Protein AF-A0A212JII1-F1 (afdb_monomer)

Secondary structure (DSSP, 8-state):
------------------------SSS-EEEEEEEE-HHHHHHHHHHSS---SSS--EEEES-HHHHHHHHHH-TT--EEEEEEEEHHHHHHHEE-----TTT-TT-EEEE-GGGHHHHHHH--EEEE--

Organism: NCBI:txid172733

Nearest PDB structures (foldseek):
  7zhl-assembly1_A  TM=6.223E-01  e=4.150E-03  Salmonella enterica subsp. enterica serovar Typhimurium
  7zhm-assembly1_A  TM=6.215E-01  e=4.710E-03  Salmonella enterica subsp. enterica serovar Typhimurium
  7zhl-assembly2_B  TM=6.203E-01  e=5.018E-03  Salmonella enterica subsp. enterica serovar Typhimurium
  5lyh-assembly2_B  TM=6.413E-01  e=3.859E+00  Homo sapiens

Structure (mmCIF, N/CA/C/O backbone):
data_AF-A0A212JII1-F1
#
_entry.id   AF-A0A212JII1-F1
#
loop_
_atom_site.group_PDB
_atom_site.id
_atom_site.type_symbol
_atom_site.label_atom_id
_atom_site.label_alt_id
_atom_site.label_comp_id
_atom_site.label_asym_id
_atom_site.label_entity_id
_atom_site.label_seq_id
_atom_site.pdbx_PDB_ins_code
_atom_site.Cartn_x
_atom_site.Cartn_y
_atom_site.Cartn_z
_atom_site.occupancy
_atom_site.B_iso_or_equiv
_atom_site.auth_seq_id
_atom_site.auth_comp_id
_atom_site.auth_asym_id
_atom_site.auth_atom_id
_atom_site.pdbx_PDB_model_num
ATOM 1 N N . MET A 1 1 ? -49.905 -38.778 9.717 1.00 36.62 1 MET A N 1
ATOM 2 C CA . MET A 1 1 ? -48.923 -39.872 9.550 1.00 36.62 1 MET A CA 1
ATOM 3 C C . MET A 1 1 ? -47.893 -39.424 8.517 1.00 36.62 1 MET A C 1
ATOM 5 O O . MET A 1 1 ? -48.331 -39.148 7.413 1.00 36.62 1 MET A O 1
ATOM 9 N N . LYS A 1 2 ? -46.602 -39.396 8.914 1.00 39.72 2 LYS A N 1
ATOM 10 C CA . LYS A 1 2 ? -45.345 -39.364 8.108 1.00 39.72 2 LYS A CA 1
ATOM 11 C C . LYS A 1 2 ? -45.053 -38.055 7.325 1.00 39.72 2 LYS A C 1
ATOM 13 O O . LYS A 1 2 ? -45.920 -37.615 6.587 1.00 39.72 2 LYS A O 1
ATOM 18 N N . SER A 1 3 ? -44.020 -37.251 7.656 1.00 39.56 3 SER A N 1
ATOM 19 C CA . SER A 1 3 ? -42.541 -37.413 7.452 1.00 39.56 3 SER A CA 1
ATOM 20 C C . SER A 1 3 ? -42.184 -37.409 5.944 1.00 39.56 3 SER A C 1
ATOM 22 O O . SER A 1 3 ? -42.947 -37.997 5.191 1.00 39.56 3 SER A O 1
ATOM 24 N N . GLU A 1 4 ? -41.175 -36.746 5.351 1.00 40.06 4 GLU A N 1
ATOM 25 C CA . GLU A 1 4 ? -39.871 -36.118 5.686 1.00 40.06 4 GLU A CA 1
ATOM 26 C C . GLU A 1 4 ? -39.542 -35.036 4.602 1.00 40.06 4 GLU A C 1
ATOM 28 O O . GLU A 1 4 ? -40.028 -35.142 3.481 1.00 40.06 4 GLU A O 1
ATOM 33 N N . ALA A 1 5 ? -38.956 -33.867 4.920 1.00 40.75 5 ALA A N 1
ATOM 34 C CA . ALA A 1 5 ? -37.550 -33.431 4.703 1.00 40.75 5 ALA A CA 1
ATOM 35 C C . ALA A 1 5 ? -36.857 -33.813 3.360 1.00 40.75 5 ALA A C 1
ATOM 37 O O . ALA A 1 5 ? -36.688 -34.999 3.101 1.00 40.75 5 ALA A O 1
ATOM 38 N N . ASN A 1 6 ? -36.357 -32.836 2.564 1.00 41.84 6 ASN A N 1
ATOM 39 C CA . ASN A 1 6 ? -34.944 -32.353 2.510 1.00 41.84 6 ASN A CA 1
ATOM 40 C C . ASN A 1 6 ? -34.511 -31.709 1.140 1.00 41.84 6 ASN A C 1
ATOM 42 O O . ASN A 1 6 ? -34.683 -32.362 0.119 1.00 41.84 6 ASN A O 1
ATOM 46 N N . ILE A 1 7 ? -33.922 -30.480 1.197 1.00 48.88 7 ILE A N 1
ATOM 47 C CA . ILE A 1 7 ? -32.783 -29.815 0.445 1.00 48.88 7 ILE A CA 1
ATOM 48 C C . ILE A 1 7 ? -32.554 -30.054 -1.064 1.00 48.88 7 ILE A C 1
ATOM 50 O O . ILE A 1 7 ? -32.797 -31.136 -1.565 1.00 48.88 7 ILE A O 1
ATOM 54 N N . ASP A 1 8 ? -31.922 -29.193 -1.873 1.00 47.34 8 ASP A N 1
ATOM 55 C CA . ASP A 1 8 ? -31.364 -27.816 -1.918 1.00 47.34 8 ASP A CA 1
ATOM 56 C C . ASP A 1 8 ? -30.827 -27.708 -3.365 1.00 47.34 8 ASP A C 1
ATOM 58 O O . ASP A 1 8 ? -30.298 -28.703 -3.864 1.00 47.34 8 ASP A O 1
ATOM 62 N N . SER A 1 9 ? -30.910 -26.553 -4.030 1.00 34.56 9 SER A N 1
ATOM 63 C CA . SER A 1 9 ? -29.892 -26.202 -5.029 1.00 34.56 9 SER A CA 1
ATOM 64 C C . SER A 1 9 ? -29.938 -24.721 -5.415 1.00 34.56 9 SER A C 1
ATOM 66 O O . SER A 1 9 ? -30.825 -24.280 -6.149 1.00 34.56 9 SER A O 1
ATOM 68 N N . SER A 1 10 ? -28.868 -24.036 -5.014 1.00 35.81 10 SER A N 1
ATOM 69 C CA . SER A 1 10 ? -28.085 -23.125 -5.861 1.00 35.81 10 SER A CA 1
ATOM 70 C C . SER A 1 10 ? -28.396 -21.629 -5.805 1.00 35.81 10 SER A C 1
ATOM 72 O O . SER A 1 10 ? -29.073 -21.040 -6.642 1.00 35.81 10 SER A O 1
ATOM 74 N N . TRP A 1 11 ? -27.740 -21.013 -4.825 1.00 39.16 11 TRP A N 1
ATOM 75 C CA . TRP A 1 11 ? -26.958 -19.784 -4.938 1.00 39.16 11 TRP A CA 1
ATOM 76 C C . TRP A 1 11 ? -26.297 -19.595 -6.314 1.00 39.16 11 TRP A C 1
ATOM 78 O O . TRP A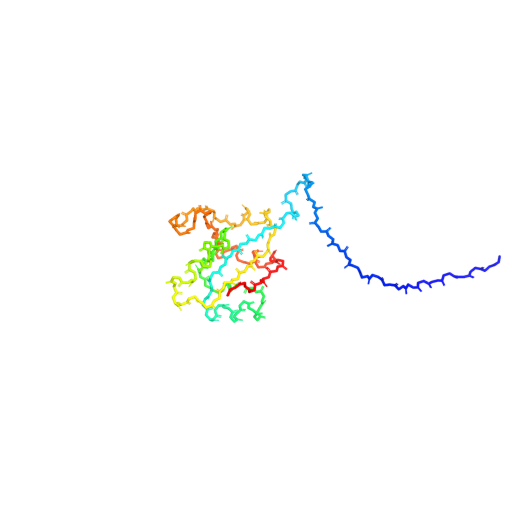 1 11 ? -25.459 -20.412 -6.664 1.00 39.16 11 TRP A O 1
ATOM 88 N N . GLU A 1 12 ? -26.588 -18.492 -7.011 1.00 44.41 12 GLU A N 1
ATOM 89 C CA . GLU A 1 12 ? -25.614 -17.705 -7.801 1.00 44.41 12 GLU A CA 1
ATOM 90 C C . GLU A 1 12 ? -26.062 -16.228 -7.855 1.00 44.41 12 GLU A C 1
ATOM 92 O O . GLU A 1 12 ? -26.633 -15.718 -8.812 1.00 44.41 12 GLU A O 1
ATOM 97 N N . SER A 1 13 ? -25.872 -15.561 -6.717 1.00 37.75 13 SER A N 1
ATOM 98 C CA . SER A 1 13 ? -25.057 -1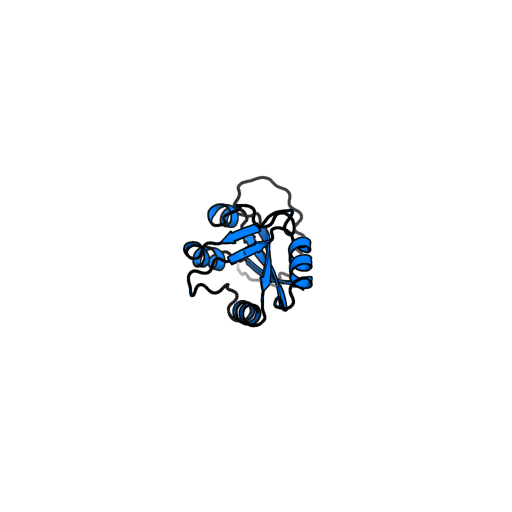4.348 -6.564 1.00 37.75 13 SER A CA 1
ATOM 99 C C . SER A 1 13 ? -24.999 -13.328 -7.716 1.00 37.75 13 SER A C 1
ATOM 101 O O . SER A 1 13 ? -23.974 -13.182 -8.376 1.00 37.75 13 SER A O 1
ATOM 103 N N . GLY A 1 14 ? -26.032 -12.497 -7.845 1.00 32.09 14 GLY A N 1
ATOM 104 C CA . GLY A 1 14 ? -25.905 -11.143 -8.393 1.00 32.09 14 GLY A CA 1
ATOM 105 C C . GLY A 1 14 ? -26.057 -10.121 -7.269 1.00 32.09 14 GLY A C 1
ATOM 106 O O . GLY A 1 14 ? -27.172 -9.682 -7.004 1.00 32.09 14 GLY A O 1
ATOM 107 N N . ILE A 1 15 ? -24.973 -9.764 -6.569 1.00 39.72 15 ILE A N 1
ATOM 108 C CA . ILE A 1 15 ? -25.021 -8.684 -5.572 1.00 39.72 15 ILE A CA 1
ATOM 109 C C . ILE A 1 15 ? -24.461 -7.406 -6.193 1.00 39.72 15 ILE A C 1
ATOM 111 O O . ILE A 1 15 ? -23.253 -7.250 -6.357 1.00 39.72 15 ILE A O 1
ATOM 115 N N . ILE A 1 16 ? -25.372 -6.489 -6.516 1.00 38.88 16 ILE A N 1
ATOM 116 C CA . ILE A 1 16 ? -25.084 -5.069 -6.705 1.00 38.88 16 ILE A CA 1
ATOM 117 C C . ILE A 1 16 ? -24.896 -4.469 -5.307 1.00 38.88 16 ILE A C 1
ATOM 119 O O . ILE A 1 16 ? -25.818 -4.512 -4.492 1.00 38.88 16 ILE A O 1
ATOM 123 N N . PHE A 1 17 ? -23.714 -3.927 -5.012 1.00 38.75 17 PHE A N 1
ATOM 124 C CA . PHE A 1 17 ? -23.475 -3.154 -3.793 1.00 38.75 17 PHE A CA 1
ATOM 125 C C . PHE A 1 17 ? -23.509 -1.657 -4.112 1.00 38.75 17 PHE A C 1
ATOM 127 O O . PHE A 1 17 ? -22.464 -1.039 -4.277 1.00 38.75 17 PHE A O 1
ATOM 134 N N . ASP A 1 18 ? -24.711 -1.084 -4.150 1.00 43.66 18 ASP A N 1
ATOM 135 C CA . ASP A 1 18 ? -24.912 0.324 -3.797 1.00 43.66 18 ASP A CA 1
ATOM 136 C C . ASP A 1 18 ? -25.423 0.353 -2.358 1.00 43.66 18 ASP A C 1
ATOM 138 O O . ASP A 1 18 ? -26.521 -0.133 -2.067 1.00 43.66 18 ASP A O 1
ATOM 142 N N . ARG A 1 19 ? -24.619 0.873 -1.424 1.00 43.59 19 ARG A N 1
ATOM 143 C CA . ARG A 1 19 ? -25.105 1.135 -0.067 1.00 43.59 19 ARG A CA 1
ATOM 144 C C . ARG A 1 19 ? -24.350 2.272 0.613 1.00 43.59 19 ARG A C 1
ATOM 146 O O . ARG A 1 19 ? -23.448 2.055 1.417 1.00 43.59 19 ARG A O 1
ATOM 153 N N . ASP A 1 20 ? -24.813 3.485 0.341 1.00 48.12 20 ASP A N 1
ATOM 154 C CA . ASP A 1 20 ? -24.769 4.571 1.314 1.00 48.12 20 ASP A CA 1
ATOM 155 C C . ASP A 1 20 ? -25.720 4.223 2.471 1.00 48.12 20 ASP A C 1
ATOM 157 O O . ASP A 1 20 ? -26.935 4.362 2.353 1.00 48.12 20 ASP A O 1
ATOM 161 N N . THR A 1 21 ? -25.185 3.750 3.599 1.00 42.56 21 THR A N 1
ATOM 162 C CA . THR A 1 21 ? -25.880 3.817 4.896 1.00 42.56 21 THR A CA 1
ATOM 163 C C . THR A 1 21 ? -24.867 3.993 6.022 1.00 42.56 21 THR A C 1
ATOM 165 O O . THR A 1 21 ? -24.033 3.123 6.269 1.00 42.56 21 THR A O 1
ATOM 168 N N . GLU A 1 22 ? -24.962 5.137 6.695 1.00 48.41 22 GLU A N 1
ATOM 169 C CA . GLU A 1 22 ? -24.211 5.517 7.887 1.00 48.41 22 GLU A CA 1
ATOM 170 C C . GLU A 1 22 ? -24.478 4.559 9.059 1.00 48.41 22 GLU A C 1
ATOM 172 O O . GLU A 1 22 ? -25.623 4.292 9.422 1.00 48.41 22 GLU A O 1
ATOM 177 N N . GLY A 1 23 ? -23.396 4.063 9.669 1.00 34.03 23 GLY A N 1
ATOM 178 C CA . GLY A 1 23 ? -23.434 3.215 10.860 1.00 34.03 23 GLY A CA 1
ATOM 179 C C . GLY A 1 23 ? -22.115 2.480 11.118 1.00 34.03 23 GLY A C 1
ATOM 180 O O . GLY A 1 23 ? -21.984 1.316 10.777 1.00 34.03 23 GLY A O 1
ATOM 181 N N . ALA A 1 24 ? -21.163 3.169 11.759 1.00 38.75 24 ALA A N 1
ATOM 182 C CA . ALA A 1 24 ? -20.020 2.609 12.498 1.00 38.75 24 ALA A CA 1
ATOM 183 C C . ALA A 1 24 ? -18.888 1.888 11.720 1.00 38.75 24 ALA A C 1
ATOM 185 O O . ALA A 1 24 ? -18.659 0.708 11.907 1.00 38.75 24 ALA A O 1
ATOM 186 N N . GLY A 1 25 ? -18.080 2.638 10.958 1.00 43.00 25 GLY A N 1
ATOM 187 C CA . GLY A 1 25 ? -16.598 2.574 10.942 1.00 43.00 25 GLY A CA 1
ATOM 188 C C . GLY A 1 25 ? -15.804 1.277 10.653 1.00 43.00 25 GLY A C 1
ATOM 189 O O . GLY A 1 25 ? -14.594 1.393 10.459 1.00 43.00 25 GLY A O 1
ATOM 190 N N . ASP A 1 26 ? -16.397 0.083 10.605 1.00 51.41 26 ASP A N 1
ATOM 191 C CA . ASP A 1 26 ? -15.686 -1.204 10.492 1.00 5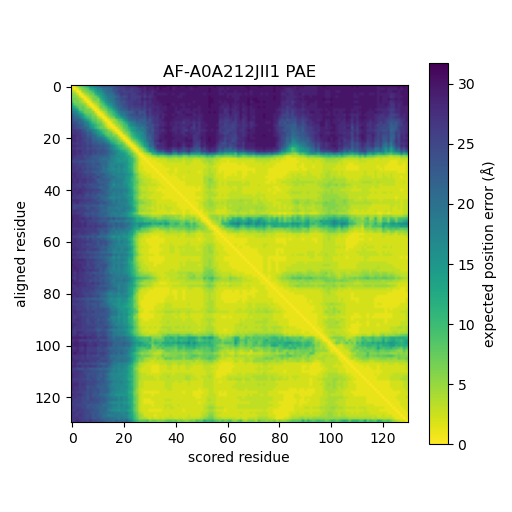1.41 26 ASP A CA 1
ATOM 192 C C . ASP A 1 26 ? -15.894 -1.933 9.150 1.00 51.41 26 ASP A C 1
ATOM 194 O O . ASP A 1 26 ? -15.044 -2.735 8.758 1.00 51.41 26 ASP A O 1
ATOM 198 N N . GLY A 1 27 ? -16.955 -1.595 8.409 1.00 66.31 27 GLY A N 1
ATOM 199 C CA . GLY A 1 27 ? -17.310 -2.223 7.131 1.00 66.31 27 GLY A CA 1
ATOM 200 C C . GLY A 1 27 ? -16.934 -1.434 5.872 1.00 66.31 27 GLY A C 1
ATOM 201 O O . GLY A 1 27 ? -16.976 -1.986 4.775 1.00 66.31 27 GLY A O 1
ATOM 202 N N . LEU A 1 28 ? -16.550 -0.158 5.996 1.00 89.62 28 LEU A N 1
ATOM 203 C CA . LEU A 1 28 ? -16.150 0.652 4.840 1.00 89.62 28 LEU A CA 1
ATOM 204 C C . LEU A 1 28 ? -14.779 0.200 4.337 1.00 89.62 28 LEU A C 1
ATOM 206 O O . LEU A 1 28 ? -13.767 0.405 5.011 1.00 89.62 28 LEU A O 1
ATOM 210 N N . ILE A 1 29 ? -14.744 -0.395 3.149 1.00 94.56 29 ILE A N 1
ATOM 211 C CA . ILE A 1 29 ? -13.504 -0.727 2.449 1.00 94.56 29 ILE A CA 1
ATOM 212 C C . ILE A 1 29 ? -12.997 0.515 1.720 1.00 94.56 29 ILE A C 1
ATOM 214 O O . ILE A 1 29 ? -13.767 1.250 1.110 1.00 94.56 29 ILE A O 1
ATOM 218 N N . THR A 1 30 ? -11.692 0.750 1.798 1.00 96.19 30 THR A N 1
ATOM 219 C CA . THR A 1 30 ? -11.001 1.780 1.026 1.00 96.19 30 THR A CA 1
ATOM 220 C C . THR A 1 30 ? -9.885 1.144 0.212 1.00 96.19 30 THR A C 1
ATOM 222 O O . THR A 1 30 ? -9.325 0.121 0.616 1.00 96.19 30 THR A O 1
ATOM 225 N N . SER A 1 31 ? -9.555 1.775 -0.911 1.00 97.56 31 SER A N 1
ATOM 226 C CA . SER A 1 31 ? -8.429 1.397 -1.760 1.00 97.56 31 SER A CA 1
ATOM 227 C C . SER A 1 31 ? -7.242 2.322 -1.508 1.00 97.56 31 SER A C 1
ATOM 229 O O . SER A 1 31 ? -7.414 3.534 -1.372 1.00 97.56 31 SER A O 1
ATOM 231 N N . ILE A 1 32 ? -6.047 1.743 -1.448 1.00 97.31 32 ILE A N 1
ATOM 232 C CA . ILE A 1 32 ? -4.763 2.452 -1.452 1.00 97.31 32 ILE A CA 1
ATOM 233 C C . ILE A 1 32 ? -3.855 1.825 -2.505 1.00 97.31 32 ILE A C 1
ATOM 235 O O . ILE A 1 32 ? -4.044 0.668 -2.878 1.00 97.31 32 ILE A O 1
ATOM 239 N N . TYR A 1 33 ? -2.876 2.575 -2.996 1.00 97.38 33 TYR A N 1
ATOM 240 C CA . TYR A 1 33 ? -2.152 2.211 -4.212 1.00 97.38 33 TYR A CA 1
ATOM 241 C C . TYR A 1 33 ? -0.648 2.222 -3.985 1.00 97.38 33 TYR A C 1
ATOM 243 O O . TYR A 1 33 ? -0.128 3.093 -3.296 1.00 97.38 33 TYR A O 1
ATOM 251 N N . ARG A 1 34 ? 0.088 1.280 -4.571 1.00 95.88 34 ARG A N 1
ATOM 252 C CA . ARG A 1 34 ? 1.552 1.253 -4.463 1.00 95.88 34 ARG A CA 1
ATOM 253 C C . ARG A 1 34 ? 2.192 0.867 -5.782 1.00 95.88 34 ARG A C 1
ATOM 255 O O . ARG A 1 34 ? 1.898 -0.195 -6.322 1.00 95.88 34 ARG A O 1
ATOM 262 N N . GLY A 1 35 ? 3.101 1.714 -6.258 1.00 94.88 35 GLY A N 1
ATOM 263 C CA . GLY A 1 35 ? 4.055 1.339 -7.294 1.00 94.88 35 GLY A CA 1
ATOM 264 C C . GLY A 1 35 ? 5.116 0.413 -6.704 1.00 94.88 35 GLY A C 1
ATOM 265 O O . GLY A 1 35 ? 5.735 0.752 -5.696 1.00 94.88 35 GLY A O 1
ATOM 266 N N . VAL A 1 36 ? 5.311 -0.752 -7.314 1.00 94.69 36 VAL A N 1
ATOM 267 C CA . VAL A 1 36 ? 6.261 -1.776 -6.867 1.00 94.69 36 VAL A CA 1
ATOM 268 C C . VAL A 1 36 ? 7.256 -2.112 -7.974 1.00 94.69 36 VAL A C 1
ATOM 270 O O . VAL A 1 36 ? 6.928 -2.109 -9.162 1.00 94.69 36 VAL A O 1
ATOM 273 N N . GLY A 1 37 ? 8.497 -2.409 -7.585 1.00 94.38 37 GLY A N 1
ATOM 274 C CA . GLY A 1 37 ? 9.487 -2.982 -8.498 1.00 94.38 37 GLY A CA 1
ATOM 275 C C . GLY A 1 37 ? 9.226 -4.475 -8.756 1.00 94.38 37 GLY A C 1
ATOM 276 O O . GLY A 1 37 ? 8.421 -5.084 -8.046 1.00 94.38 37 GLY A O 1
ATOM 277 N N . PRO A 1 38 ? 9.940 -5.105 -9.710 1.00 92.88 38 PRO A N 1
ATOM 278 C CA . PRO A 1 38 ? 9.707 -6.502 -10.085 1.00 92.88 38 PRO A CA 1
ATOM 279 C C . PRO A 1 38 ? 9.766 -7.474 -8.898 1.00 92.88 38 PRO A C 1
ATOM 281 O O . PRO A 1 38 ? 8.877 -8.301 -8.729 1.00 92.88 38 PRO A O 1
ATOM 284 N N . ASN A 1 39 ? 10.778 -7.346 -8.033 1.00 92.12 39 ASN A N 1
ATOM 285 C CA . ASN A 1 39 ? 10.970 -8.259 -6.901 1.00 92.12 39 ASN A CA 1
ATOM 286 C C . ASN A 1 39 ? 9.834 -8.163 -5.871 1.00 92.12 39 ASN A C 1
ATOM 288 O O . ASN A 1 39 ? 9.338 -9.188 -5.405 1.00 92.12 39 ASN A O 1
ATOM 292 N N . GLU A 1 40 ? 9.406 -6.942 -5.531 1.00 92.12 40 GLU A N 1
ATOM 293 C CA . GLU A 1 40 ? 8.299 -6.735 -4.590 1.00 92.12 40 GLU A CA 1
ATOM 294 C C . GLU A 1 40 ? 6.976 -7.202 -5.205 1.00 92.12 40 GLU A C 1
ATOM 296 O O . GLU A 1 40 ? 6.204 -7.870 -4.524 1.00 92.12 40 GLU A O 1
ATOM 301 N N . PHE A 1 41 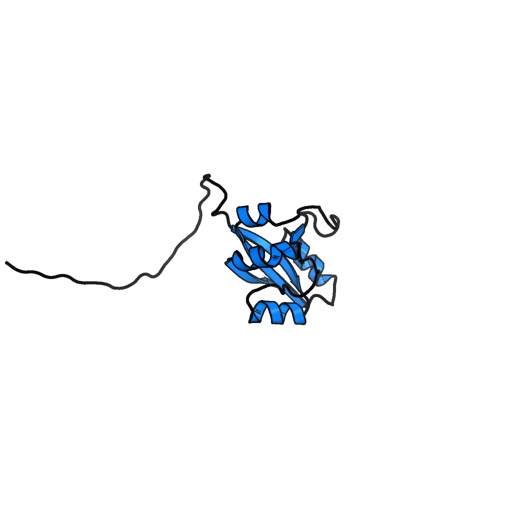? 6.751 -6.956 -6.501 1.00 93.75 41 PHE A N 1
ATOM 302 C CA . PHE A 1 41 ? 5.587 -7.478 -7.216 1.00 93.75 41 PHE A CA 1
ATOM 303 C C . PHE A 1 41 ? 5.486 -9.004 -7.105 1.00 93.75 41 PHE A C 1
ATOM 305 O O . PHE A 1 41 ? 4.468 -9.515 -6.643 1.00 93.75 41 PHE A O 1
ATOM 312 N N . TYR A 1 42 ? 6.550 -9.734 -7.460 1.00 92.56 42 TYR A N 1
ATOM 313 C CA . TYR A 1 42 ? 6.552 -11.196 -7.362 1.00 92.56 42 TYR A CA 1
ATOM 314 C C . TYR A 1 42 ? 6.328 -11.677 -5.925 1.00 92.56 42 TYR A C 1
ATOM 316 O O . TYR A 1 42 ? 5.541 -12.597 -5.709 1.00 92.56 42 TYR A O 1
ATOM 324 N N . SER A 1 43 ? 6.969 -11.039 -4.942 1.00 92.62 43 SER A N 1
ATOM 325 C CA . SER A 1 43 ? 6.788 -11.382 -3.528 1.00 92.62 43 SER A CA 1
ATOM 326 C C . SER A 1 43 ? 5.331 -11.218 -3.081 1.00 92.62 43 SER A C 1
ATOM 328 O O . SER A 1 43 ? 4.753 -12.132 -2.487 1.00 92.62 43 SER A O 1
ATOM 330 N N . VAL A 1 44 ? 4.701 -10.091 -3.427 1.00 93.12 44 VAL A N 1
ATOM 331 C CA . VAL A 1 44 ? 3.315 -9.791 -3.044 1.00 93.12 44 VAL A CA 1
ATOM 332 C C . VAL A 1 44 ? 2.325 -10.702 -3.762 1.00 93.12 44 VAL A C 1
ATOM 334 O O . VAL A 1 44 ? 1.408 -11.211 -3.127 1.00 93.12 44 VAL A O 1
ATOM 337 N N . VAL A 1 45 ? 2.514 -10.963 -5.056 1.00 88.62 45 VAL A N 1
ATOM 338 C CA . VAL A 1 45 ? 1.620 -11.842 -5.828 1.00 88.62 45 VAL A CA 1
ATOM 339 C C . VAL A 1 45 ? 1.677 -13.284 -5.320 1.00 88.62 45 VAL A C 1
ATOM 341 O O . VAL A 1 45 ? 0.643 -13.941 -5.232 1.00 88.62 45 VAL A O 1
ATOM 344 N N . VAL A 1 46 ? 2.862 -13.780 -4.951 1.00 90.56 46 VAL A N 1
ATOM 345 C CA . VAL A 1 46 ? 3.025 -15.154 -4.446 1.00 90.56 46 VAL A CA 1
ATOM 346 C C . VAL A 1 46 ? 2.513 -15.297 -3.012 1.00 90.56 46 VAL A C 1
ATOM 348 O O . VAL A 1 46 ? 1.895 -16.306 -2.678 1.00 90.56 46 VAL A O 1
ATOM 351 N N . SER A 1 47 ? 2.778 -14.315 -2.148 1.00 91.62 47 SER A N 1
ATOM 352 C CA . SER A 1 47 ? 2.461 -14.413 -0.716 1.00 91.62 47 SER A CA 1
ATOM 353 C C . SER A 1 47 ? 1.100 -13.827 -0.327 1.00 91.62 47 SER A C 1
ATOM 355 O O . SER A 1 47 ? 0.596 -14.122 0.760 1.00 91.62 47 SER A O 1
ATOM 357 N N . GLY A 1 48 ? 0.521 -12.974 -1.176 1.00 90.81 48 GLY A N 1
ATOM 358 C CA . GLY A 1 48 ? -0.652 -12.154 -0.866 1.00 90.81 48 GLY A CA 1
ATOM 359 C C . GLY A 1 48 ? -0.394 -11.089 0.205 1.00 90.81 48 GLY A C 1
ATOM 360 O O . GLY A 1 48 ? -1.345 -10.597 0.812 1.00 90.81 48 GLY A O 1
ATOM 361 N N . LYS A 1 49 ? 0.873 -10.783 0.508 1.00 93.25 49 LYS A N 1
ATOM 362 C CA . LYS A 1 49 ? 1.285 -9.935 1.633 1.00 93.25 49 LYS A CA 1
ATOM 363 C C . LYS A 1 49 ? 2.465 -9.053 1.249 1.00 93.25 49 LYS A C 1
ATOM 365 O O . LYS A 1 49 ? 3.274 -9.410 0.399 1.00 93.25 49 LYS A O 1
ATOM 370 N N . PHE A 1 50 ? 2.589 -7.916 1.918 1.00 92.88 50 PHE A N 1
ATOM 371 C CA . PHE A 1 50 ? 3.794 -7.099 1.849 1.00 92.88 50 PHE A CA 1
ATOM 372 C C . PHE A 1 50 ? 4.835 -7.647 2.815 1.00 92.88 50 PHE A C 1
ATOM 374 O O . PHE A 1 50 ? 4.506 -7.999 3.948 1.00 92.88 50 PHE A O 1
ATOM 381 N N . ASP A 1 51 ? 6.079 -7.723 2.353 1.00 87.06 51 ASP A N 1
ATOM 382 C CA . ASP A 1 51 ? 7.183 -8.249 3.146 1.00 87.06 51 ASP A CA 1
ATOM 383 C C . ASP A 1 51 ? 7.342 -7.471 4.461 1.00 87.06 51 ASP A C 1
ATOM 385 O O . ASP A 1 51 ? 7.290 -6.238 4.475 1.00 87.06 51 ASP A O 1
ATOM 389 N N . THR A 1 52 ? 7.511 -8.220 5.548 1.00 78.75 52 THR A N 1
ATOM 390 C CA . THR A 1 52 ? 7.714 -7.719 6.910 1.00 78.75 52 THR A CA 1
ATOM 391 C C . THR A 1 52 ? 9.167 -7.849 7.362 1.00 78.75 52 THR A C 1
ATOM 393 O O . THR A 1 52 ? 9.505 -7.470 8.482 1.00 78.75 52 THR A O 1
ATOM 396 N N . THR A 1 53 ? 10.049 -8.380 6.509 1.00 74.00 53 THR A N 1
ATOM 397 C CA . THR A 1 53 ? 11.474 -8.474 6.804 1.00 74.00 53 THR A CA 1
ATOM 398 C C . THR A 1 53 ? 12.147 -7.109 6.628 1.00 74.00 53 THR A C 1
ATOM 400 O O . THR A 1 53 ? 12.114 -6.493 5.566 1.00 74.00 53 THR A O 1
ATOM 403 N N . GLY A 1 54 ? 12.756 -6.611 7.707 1.00 68.19 54 GLY A N 1
ATOM 404 C CA . GLY A 1 54 ? 13.472 -5.332 7.731 1.00 68.19 54 GLY A CA 1
ATOM 405 C C . GLY A 1 54 ? 12.717 -4.199 8.432 1.00 68.19 54 GLY A C 1
ATOM 406 O O . GLY A 1 54 ? 11.609 -4.365 8.927 1.00 68.19 54 GLY A O 1
ATOM 407 N N . MET A 1 55 ? 13.357 -3.030 8.504 1.00 74.75 55 MET A N 1
ATOM 408 C CA . MET A 1 55 ? 12.782 -1.806 9.090 1.00 74.75 55 MET A CA 1
ATOM 409 C C . MET A 1 55 ? 12.211 -0.870 8.014 1.00 74.75 55 MET A C 1
ATOM 411 O O . MET A 1 55 ? 12.122 0.340 8.212 1.00 74.75 55 MET A O 1
ATOM 415 N N . GLU A 1 56 ? 11.876 -1.411 6.843 1.00 83.25 5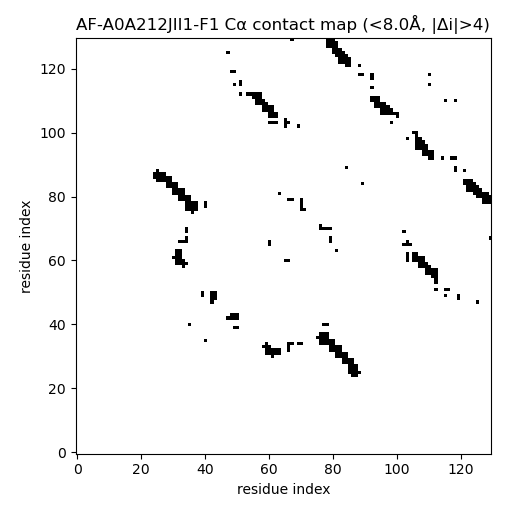6 GLU A N 1
ATOM 416 C CA . GLU A 1 56 ? 11.376 -0.614 5.729 1.00 83.25 56 GLU A CA 1
ATOM 417 C C . GLU A 1 56 ? 9.898 -0.278 5.911 1.00 83.25 56 GLU A C 1
ATOM 419 O O . GLU A 1 56 ? 9.038 -1.154 6.011 1.00 83.25 56 GLU A O 1
ATOM 424 N N . VAL A 1 57 ? 9.596 1.016 5.889 1.00 87.31 57 VAL A N 1
ATOM 425 C CA . VAL A 1 57 ? 8.220 1.507 5.831 1.00 87.31 57 VAL A CA 1
ATOM 426 C C . VAL A 1 57 ? 7.593 1.196 4.473 1.00 87.31 57 VAL A C 1
ATOM 428 O O . VAL A 1 57 ? 8.252 1.244 3.429 1.00 87.31 57 VAL A O 1
ATOM 431 N N . LYS A 1 58 ? 6.283 0.942 4.457 1.00 92.31 58 LYS A N 1
ATOM 432 C CA . LYS A 1 58 ? 5.527 0.770 3.211 1.00 92.31 58 LYS A CA 1
ATOM 433 C C . LYS A 1 58 ? 4.608 1.967 2.999 1.00 92.31 58 LYS A C 1
ATOM 435 O O . LYS A 1 58 ? 3.607 2.126 3.688 1.00 92.31 58 LYS A O 1
ATOM 440 N N . GLN A 1 59 ? 4.969 2.821 2.044 1.00 93.69 59 GLN A N 1
ATOM 441 C CA . GLN A 1 59 ? 4.164 3.965 1.619 1.00 93.69 59 GLN A CA 1
ATOM 442 C C . GLN A 1 59 ? 3.211 3.590 0.476 1.00 93.69 59 GLN A C 1
ATOM 444 O O . GLN A 1 59 ? 3.595 2.876 -0.457 1.00 93.69 59 GLN A O 1
ATOM 449 N N . PHE A 1 60 ? 1.989 4.107 0.551 1.00 95.56 60 PHE A N 1
ATOM 450 C CA . PHE A 1 60 ? 0.921 3.932 -0.425 1.00 95.56 60 PHE A CA 1
ATOM 451 C C . PHE A 1 60 ? 0.335 5.298 -0.796 1.00 95.56 60 PHE A C 1
ATOM 453 O O . PHE A 1 60 ? 0.161 6.157 0.067 1.00 95.56 60 PHE A O 1
ATOM 460 N N . GLY A 1 61 ? 0.010 5.507 -2.067 1.00 95.31 61 GLY A N 1
ATOM 461 C CA . GLY A 1 61 ? -0.787 6.635 -2.529 1.00 95.31 61 GLY A CA 1
ATOM 462 C C . GLY A 1 61 ? -2.259 6.456 -2.167 1.00 95.31 61 GLY A C 1
ATOM 463 O O . GLY A 1 61 ? -2.793 5.345 -2.191 1.00 95.31 61 GLY A O 1
ATOM 464 N N . LEU A 1 62 ? -2.923 7.564 -1.842 1.00 95.38 62 LEU A N 1
ATOM 465 C CA . LEU A 1 62 ? -4.368 7.591 -1.584 1.00 95.38 62 LEU A CA 1
ATOM 466 C C . LEU A 1 62 ? -5.197 7.784 -2.864 1.00 95.38 62 LEU A C 1
ATOM 468 O O . LEU A 1 62 ? -6.421 7.703 -2.822 1.00 95.38 62 LEU A O 1
ATOM 472 N N . ASP A 1 63 ? -4.534 8.009 -4.000 1.00 95.19 63 ASP A N 1
ATOM 473 C CA . ASP A 1 63 ? -5.147 8.190 -5.312 1.00 95.19 63 ASP A CA 1
ATOM 474 C C . ASP A 1 63 ? -4.495 7.287 -6.364 1.00 95.19 63 ASP A C 1
ATOM 476 O O . ASP A 1 63 ? -3.267 7.132 -6.419 1.00 95.19 63 ASP A O 1
ATOM 480 N N . LYS A 1 64 ? -5.341 6.678 -7.199 1.00 95.19 64 LYS A N 1
ATOM 481 C CA . LYS A 1 64 ? -4.915 5.749 -8.247 1.00 95.19 64 LYS A CA 1
ATOM 482 C C . LYS A 1 64 ? -4.093 6.455 -9.316 1.00 95.19 64 LYS A C 1
ATOM 484 O O . LYS A 1 64 ? -3.030 5.965 -9.689 1.00 95.19 64 LYS A O 1
ATOM 489 N N . GLN A 1 65 ? -4.593 7.580 -9.820 1.00 94.25 65 GLN A N 1
ATOM 490 C CA . GLN A 1 65 ? -3.991 8.269 -10.950 1.00 94.25 65 GLN A CA 1
ATOM 491 C C . GLN A 1 65 ? -2.664 8.910 -10.551 1.00 94.25 65 GLN A C 1
ATOM 493 O O . GLN A 1 65 ? -1.700 8.797 -11.303 1.00 94.25 65 GLN A O 1
ATOM 498 N N . ASP A 1 66 ? -2.576 9.499 -9.356 1.00 92.56 66 ASP A N 1
ATOM 499 C CA . ASP A 1 66 ? -1.310 10.017 -8.820 1.00 92.56 66 ASP A CA 1
ATOM 500 C C . ASP A 1 66 ? -0.248 8.904 -8.749 1.00 92.56 66 ASP A C 1
ATOM 502 O O . ASP A 1 66 ? 0.904 9.105 -9.136 1.00 92.56 66 ASP A O 1
ATOM 506 N N . THR A 1 67 ? -0.644 7.697 -8.328 1.00 94.38 67 THR A N 1
ATOM 507 C CA . THR A 1 67 ? 0.272 6.551 -8.213 1.00 94.38 67 THR A CA 1
ATOM 508 C C . THR A 1 67 ? 0.692 5.985 -9.573 1.00 94.38 67 THR A C 1
ATOM 510 O O . THR A 1 67 ? 1.854 5.618 -9.738 1.00 94.38 67 THR A O 1
ATOM 513 N N . ILE A 1 68 ? -0.207 5.947 -10.563 1.00 94.44 68 ILE A N 1
ATOM 514 C CA . ILE A 1 68 ? 0.135 5.559 -11.944 1.00 94.44 68 ILE A CA 1
ATOM 515 C C . ILE A 1 68 ? 1.079 6.589 -12.571 1.00 94.44 68 ILE A C 1
ATOM 517 O O . ILE A 1 68 ? 2.121 6.216 -13.099 1.00 94.44 68 ILE A O 1
ATOM 521 N N . ASN A 1 69 ? 0.788 7.885 -12.431 1.00 92.69 69 ASN A N 1
ATOM 522 C CA . ASN A 1 69 ? 1.657 8.954 -12.930 1.00 92.69 69 ASN A CA 1
ATOM 523 C C . ASN A 1 69 ? 3.056 8.892 -12.290 1.00 92.69 69 ASN A C 1
ATOM 525 O O . ASN A 1 69 ? 4.065 9.174 -12.939 1.00 92.69 69 ASN A O 1
ATOM 529 N N . PHE A 1 70 ? 3.127 8.530 -11.004 1.00 90.94 70 PHE A N 1
ATOM 530 C CA . PHE A 1 70 ? 4.389 8.253 -10.327 1.00 90.94 70 PHE A CA 1
ATOM 531 C C . PHE A 1 70 ? 5.097 7.047 -10.961 1.00 90.94 70 PHE A C 1
ATOM 533 O O . PHE A 1 70 ? 6.255 7.170 -11.344 1.00 90.94 70 PHE A O 1
ATOM 540 N N . ALA A 1 71 ? 4.410 5.919 -11.156 1.00 92.81 71 ALA A N 1
ATOM 541 C CA . ALA A 1 71 ? 4.977 4.733 -11.804 1.00 92.81 71 ALA A CA 1
ATOM 542 C C . ALA A 1 71 ? 5.539 5.020 -13.207 1.00 92.81 71 ALA A C 1
ATOM 544 O O . ALA A 1 71 ? 6.654 4.613 -13.516 1.00 92.81 71 ALA A O 1
ATOM 545 N N . GLU A 1 72 ? 4.823 5.788 -14.028 1.00 92.38 72 GLU A N 1
ATOM 546 C CA . GLU A 1 72 ? 5.267 6.185 -15.371 1.00 92.38 72 GLU A CA 1
ATOM 547 C C . GLU A 1 72 ? 6.537 7.049 -15.360 1.00 92.38 72 GLU A C 1
ATOM 549 O O . GLU A 1 72 ? 7.339 7.003 -16.295 1.00 92.38 72 GLU A O 1
ATOM 554 N 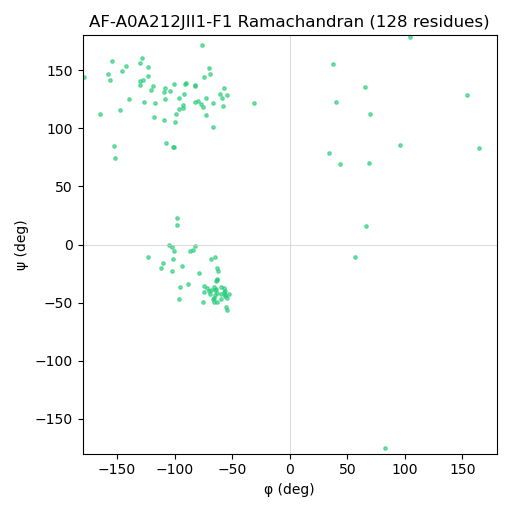N . ARG A 1 73 ? 6.745 7.845 -14.304 1.00 91.19 73 ARG A N 1
ATOM 555 C CA . ARG A 1 73 ? 7.911 8.729 -14.174 1.00 91.19 73 ARG A CA 1
ATOM 556 C C . ARG A 1 73 ? 9.178 7.990 -13.737 1.00 91.19 73 ARG A C 1
ATOM 558 O O . ARG A 1 73 ? 10.274 8.483 -14.011 1.00 91.19 73 ARG A O 1
ATOM 565 N N . TYR A 1 74 ? 9.054 6.845 -13.067 1.00 89.12 74 TYR A N 1
ATOM 566 C CA . TYR A 1 74 ? 10.181 6.133 -12.463 1.00 89.12 74 TYR A CA 1
ATOM 567 C C . TYR A 1 74 ? 10.364 4.735 -13.079 1.00 89.12 74 TYR A C 1
ATOM 569 O O . TYR A 1 74 ? 9.584 3.829 -12.795 1.00 89.12 74 TYR A O 1
ATOM 577 N N . PRO A 1 75 ? 11.435 4.501 -13.864 1.00 87.81 75 PRO A N 1
ATOM 578 C CA . PRO A 1 75 ? 11.603 3.272 -14.652 1.00 87.81 75 PRO A CA 1
ATOM 579 C C . PRO A 1 75 ? 11.836 2.007 -13.811 1.00 87.81 75 PRO A C 1
ATOM 581 O O . PRO A 1 75 ? 11.795 0.896 -14.330 1.00 87.81 75 PRO A O 1
ATOM 584 N N . ASN A 1 76 ? 12.121 2.157 -12.518 1.00 89.50 76 ASN A N 1
ATOM 585 C CA . ASN A 1 76 ? 12.281 1.054 -11.575 1.00 89.50 76 ASN A CA 1
ATOM 586 C C . ASN A 1 76 ? 10.945 0.546 -11.001 1.00 89.50 76 ASN A C 1
ATOM 588 O O . ASN A 1 76 ? 10.951 -0.433 -10.252 1.00 89.50 76 ASN A O 1
ATOM 592 N N . ILE A 1 77 ? 9.822 1.194 -11.327 1.00 92.44 77 ILE A N 1
ATOM 593 C CA . ILE A 1 77 ? 8.479 0.736 -10.971 1.00 92.44 77 ILE A CA 1
ATOM 594 C C . ILE A 1 77 ? 7.943 -0.104 -12.125 1.00 92.44 77 ILE A C 1
ATOM 596 O O . ILE A 1 77 ? 7.837 0.363 -13.253 1.00 92.44 77 ILE A O 1
ATOM 600 N N . ALA A 1 78 ? 7.636 -1.364 -11.833 1.00 92.88 78 ALA A N 1
ATOM 601 C CA . ALA A 1 78 ? 7.224 -2.344 -12.831 1.00 92.88 78 ALA A CA 1
ATOM 602 C C . ALA A 1 78 ? 5.713 -2.589 -12.848 1.00 92.88 78 ALA A C 1
ATOM 604 O O . ALA A 1 78 ? 5.198 -3.061 -13.855 1.00 92.88 78 ALA A O 1
ATOM 605 N N . ALA A 1 79 ? 5.021 -2.304 -11.743 1.00 94.81 79 ALA A N 1
ATOM 606 C CA . ALA A 1 79 ? 3.578 -2.471 -11.631 1.00 94.81 79 ALA A CA 1
ATOM 607 C C . ALA A 1 79 ? 2.989 -1.524 -10.580 1.00 94.81 79 ALA A C 1
ATOM 609 O O . ALA A 1 79 ? 3.685 -1.116 -9.643 1.00 94.81 79 ALA A O 1
ATOM 610 N N . VAL A 1 80 ? 1.692 -1.233 -10.686 1.00 96.31 80 VAL A N 1
ATOM 611 C CA . VAL A 1 80 ? 0.908 -0.626 -9.598 1.00 96.31 80 VAL A CA 1
ATOM 612 C C . VAL A 1 80 ? -0.069 -1.646 -9.030 1.00 96.31 80 VAL A C 1
ATOM 614 O O . VAL A 1 80 ? -0.822 -2.295 -9.759 1.00 96.31 80 VAL A O 1
ATOM 617 N N . LEU A 1 81 ? -0.070 -1.758 -7.704 1.00 97.12 81 LEU A N 1
ATOM 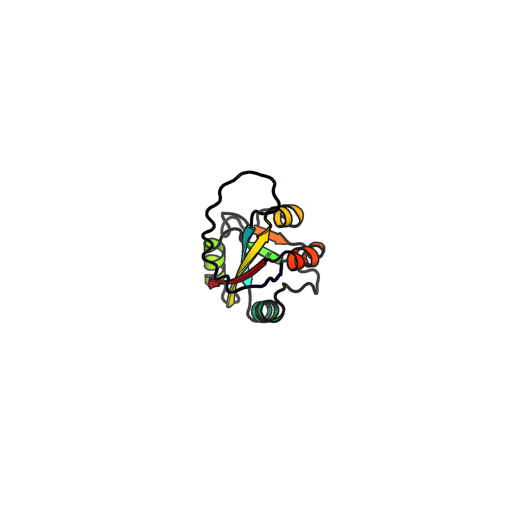618 C CA . LEU A 1 81 ? -1.003 -2.579 -6.948 1.00 97.12 81 LEU A CA 1
ATOM 619 C C . LEU A 1 81 ? -2.064 -1.701 -6.285 1.00 97.12 81 LEU A C 1
ATOM 621 O O . LEU A 1 81 ? -1.728 -0.717 -5.627 1.00 97.12 81 LEU A O 1
ATOM 625 N N . GLU A 1 82 ? -3.331 -2.079 -6.418 1.00 97.44 82 GLU A N 1
ATOM 626 C CA . GLU A 1 82 ? -4.431 -1.611 -5.577 1.00 97.44 82 GLU A CA 1
ATOM 627 C C . GLU A 1 82 ? -4.604 -2.573 -4.402 1.00 97.44 82 GLU A C 1
ATOM 629 O O . GLU A 1 82 ? -4.718 -3.781 -4.592 1.00 97.44 82 GLU A O 1
ATOM 634 N N . VAL A 1 83 ? -4.653 -2.036 -3.187 1.00 97.44 83 VAL A N 1
ATOM 635 C CA . VAL A 1 83 ? -4.863 -2.795 -1.954 1.00 97.44 83 VAL A CA 1
ATOM 636 C C . VAL A 1 83 ? -6.163 -2.339 -1.317 1.00 97.44 83 VAL A C 1
ATOM 638 O O . VAL A 1 83 ? -6.315 -1.167 -0.968 1.00 97.44 83 VAL A O 1
ATOM 641 N N . LYS A 1 84 ? -7.089 -3.277 -1.126 1.00 96.88 84 LYS A N 1
ATOM 642 C CA . LYS A 1 84 ? -8.362 -3.023 -0.450 1.00 96.88 84 LYS A CA 1
ATOM 643 C C . LYS A 1 84 ? -8.271 -3.415 1.015 1.00 96.88 84 LYS A C 1
ATOM 645 O O . LYS A 1 84 ? -7.931 -4.553 1.343 1.00 96.88 84 LYS A O 1
ATOM 650 N N . ILE A 1 85 ? -8.611 -2.488 1.904 1.00 96.00 85 ILE A N 1
ATOM 651 C CA . ILE A 1 85 ? -8.516 -2.666 3.359 1.00 96.00 85 ILE A CA 1
ATOM 652 C C . ILE A 1 85 ? -9.663 -1.931 4.071 1.00 96.00 85 ILE A C 1
ATOM 654 O O . ILE A 1 85 ? -10.127 -0.901 3.575 1.00 96.00 85 ILE A O 1
ATOM 658 N N . PRO A 1 86 ? -10.150 -2.402 5.236 1.00 96.94 86 PRO A N 1
ATOM 659 C CA . PRO A 1 86 ? -11.104 -1.636 6.027 1.00 96.94 86 PRO A CA 1
ATOM 660 C C . PRO A 1 86 ? -10.529 -0.274 6.432 1.00 96.94 86 PRO A C 1
ATOM 662 O O . PRO A 1 86 ? -9.479 -0.188 7.073 1.00 96.94 86 PRO A O 1
ATOM 665 N N . LYS A 1 87 ? -11.251 0.800 6.114 1.00 94.69 87 LYS A N 1
ATOM 666 C CA . LYS A 1 87 ? -10.867 2.186 6.406 1.00 94.69 87 LYS A CA 1
ATOM 667 C C . LYS A 1 87 ? -10.610 2.407 7.895 1.00 94.69 87 LYS A C 1
ATOM 669 O O . LYS A 1 87 ? -9.647 3.069 8.263 1.00 94.69 87 LYS A O 1
ATOM 674 N N . GLY A 1 88 ? -11.429 1.805 8.760 1.00 94.94 88 GLY A N 1
ATOM 675 C CA . GLY A 1 88 ? -11.245 1.878 10.210 1.00 94.94 88 GLY A CA 1
ATOM 676 C C . GLY A 1 88 ? -9.945 1.236 10.702 1.00 94.94 88 GLY A C 1
ATOM 677 O O . GLY A 1 88 ? -9.392 1.689 11.700 1.00 94.94 88 GLY A O 1
ATOM 678 N N . VAL A 1 89 ? -9.436 0.212 10.008 1.00 95.12 89 VAL A N 1
ATOM 679 C CA . VAL A 1 89 ? -8.122 -0.380 10.303 1.00 95.12 89 VAL A CA 1
ATOM 680 C C . VAL A 1 89 ? -7.022 0.539 9.793 1.00 95.12 89 VAL A C 1
ATOM 682 O O . VAL A 1 89 ? -6.134 0.888 10.565 1.00 95.12 89 VAL A O 1
ATOM 685 N N . LEU A 1 90 ? -7.119 0.992 8.539 1.00 95.75 90 LEU A N 1
ATOM 686 C CA . LEU A 1 90 ? -6.130 1.884 7.933 1.00 95.75 90 LEU A CA 1
ATOM 687 C C . LEU A 1 90 ? -5.930 3.166 8.755 1.00 95.75 90 LEU A C 1
ATOM 689 O O . LEU A 1 90 ? -4.799 3.537 9.037 1.00 95.75 90 LEU A O 1
ATOM 693 N N . ASN A 1 91 ? -7.016 3.783 9.226 1.00 94.94 91 ASN A N 1
ATOM 694 C CA . ASN A 1 91 ? -6.967 4.980 10.069 1.00 94.94 91 ASN A CA 1
ATOM 695 C C . ASN A 1 91 ? -6.264 4.762 11.421 1.00 94.94 91 ASN A C 1
ATOM 697 O O . ASN A 1 91 ? -5.836 5.733 12.037 1.00 94.94 91 ASN A O 1
ATOM 701 N N . LYS A 1 92 ? -6.191 3.519 11.917 1.00 95.56 92 LYS A N 1
ATOM 702 C CA . LYS A 1 92 ? -5.546 3.189 13.199 1.00 95.56 92 LYS A CA 1
ATOM 703 C C . LYS A 1 92 ? -4.055 2.906 13.057 1.00 95.56 92 LYS A C 1
ATOM 705 O O . LYS A 1 92 ? -3.315 3.171 13.995 1.00 95.56 92 LYS A O 1
ATOM 710 N N . ILE A 1 93 ? -3.643 2.315 11.936 1.00 95.38 93 ILE A N 1
ATOM 711 C CA . ILE A 1 93 ? -2.274 1.805 11.750 1.00 95.38 93 ILE A CA 1
ATOM 712 C C . ILE A 1 93 ? -1.445 2.618 10.752 1.00 95.38 93 ILE A C 1
ATOM 714 O O . ILE A 1 93 ? -0.228 2.447 10.688 1.00 95.38 93 ILE A O 1
ATOM 718 N N . GLY A 1 94 ? -2.104 3.454 9.949 1.00 94.38 94 GLY A N 1
ATOM 719 C CA . GLY A 1 94 ? -1.480 4.288 8.936 1.00 94.38 94 GLY A CA 1
ATOM 720 C C . GLY A 1 94 ? -1.085 5.659 9.469 1.00 94.38 94 GLY A C 1
ATOM 721 O O . GLY A 1 94 ? -1.847 6.311 10.180 1.00 94.38 94 GLY A O 1
ATOM 722 N N . ASP A 1 95 ? 0.096 6.109 9.066 1.00 94.44 95 ASP A N 1
ATOM 723 C CA . ASP A 1 95 ? 0.554 7.484 9.215 1.00 94.44 95 ASP A CA 1
ATOM 724 C C . ASP A 1 95 ? 0.211 8.272 7.942 1.00 94.44 95 ASP A C 1
ATOM 726 O O . ASP A 1 95 ? 0.681 7.949 6.852 1.00 94.44 95 ASP A O 1
ATOM 730 N N . PHE A 1 96 ? -0.636 9.293 8.079 1.00 92.06 96 PHE A N 1
ATOM 731 C CA . PHE A 1 96 ? -1.133 10.129 6.978 1.00 92.06 96 PHE A CA 1
ATOM 732 C C . PHE A 1 96 ? -0.362 11.446 6.835 1.00 92.06 96 PHE A C 1
ATOM 734 O O . PHE A 1 96 ? -0.842 12.397 6.206 1.00 92.06 96 PHE A O 1
ATOM 741 N N . THR A 1 97 ? 0.823 11.540 7.440 1.00 88.44 97 THR A N 1
ATOM 742 C CA . THR A 1 97 ? 1.725 12.669 7.225 1.00 88.44 97 THR A CA 1
ATOM 743 C C . THR A 1 97 ? 2.038 12.768 5.734 1.00 88.44 97 THR A C 1
ATOM 745 O O . THR A 1 97 ? 2.553 11.834 5.122 1.00 88.44 97 THR A O 1
ATOM 748 N N . LYS A 1 98 ? 1.677 13.901 5.124 1.00 78.19 98 LYS A N 1
ATOM 749 C CA . LYS A 1 98 ? 1.787 14.079 3.674 1.00 78.19 98 LYS A CA 1
A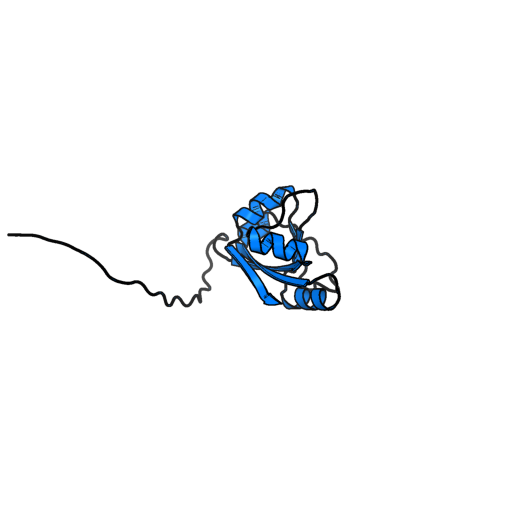TOM 750 C C . LYS A 1 98 ? 3.252 14.083 3.246 1.00 78.19 98 LYS A C 1
ATOM 752 O O . LYS A 1 98 ? 4.011 14.958 3.658 1.00 78.19 98 LYS A O 1
ATOM 757 N N . VAL A 1 99 ? 3.605 13.156 2.362 1.00 74.94 99 VAL A N 1
ATOM 758 C CA . VAL A 1 99 ? 4.904 13.107 1.687 1.00 74.94 99 VAL A CA 1
ATOM 759 C C . VAL A 1 99 ? 4.707 13.500 0.226 1.00 74.94 99 VAL A C 1
ATOM 761 O O . VAL A 1 99 ? 3.760 13.051 -0.411 1.00 74.94 99 VAL A O 1
ATOM 764 N N . ASP A 1 100 ? 5.590 14.364 -0.279 1.00 68.31 100 ASP A N 1
ATOM 765 C CA . ASP A 1 100 ? 5.630 14.836 -1.671 1.00 68.31 100 ASP A CA 1
ATOM 766 C C . ASP A 1 100 ? 4.253 15.195 -2.267 1.00 68.31 100 ASP A C 1
ATOM 768 O O . ASP A 1 100 ? 3.717 14.551 -3.174 1.00 68.31 100 ASP A O 1
ATOM 772 N N . THR A 1 101 ? 3.682 16.286 -1.757 1.00 78.94 101 THR A N 1
ATOM 773 C CA . THR A 1 101 ? 2.373 16.810 -2.176 1.00 78.94 101 THR A CA 1
ATOM 774 C C . THR A 1 101 ? 2.328 17.300 -3.624 1.00 78.94 101 THR A C 1
ATOM 776 O O . THR A 1 101 ? 1.245 17.585 -4.135 1.00 78.94 101 THR A O 1
ATOM 779 N N . THR A 1 102 ? 3.480 17.411 -4.292 1.00 80.81 102 THR A N 1
ATOM 780 C CA . THR A 1 102 ? 3.552 17.801 -5.706 1.00 80.81 102 THR A CA 1
ATOM 781 C C . THR A 1 102 ? 3.111 16.650 -6.606 1.00 80.81 102 THR A C 1
ATOM 783 O O . THR A 1 102 ? 2.471 16.884 -7.632 1.00 80.81 102 THR A O 1
ATOM 786 N N . ILE A 1 103 ? 3.441 15.416 -6.213 1.00 77.44 103 ILE A N 1
ATOM 787 C CA . ILE A 1 103 ? 3.090 14.194 -6.941 1.00 77.44 103 ILE A CA 1
ATOM 788 C C . ILE A 1 103 ? 1.812 13.573 -6.370 1.00 77.44 103 ILE A C 1
ATOM 790 O O . ILE A 1 103 ? 0.907 13.256 -7.134 1.00 77.44 103 ILE A O 1
ATOM 794 N N . PHE A 1 104 ? 1.712 13.445 -5.045 1.00 84.81 104 PHE A N 1
ATOM 795 C CA . PHE A 1 104 ? 0.555 12.857 -4.369 1.00 84.81 104 PHE A CA 1
ATOM 796 C C . PHE A 1 104 ? -0.338 13.959 -3.804 1.00 84.81 104 PHE A C 1
ATOM 798 O O . PHE A 1 104 ? -0.261 14.314 -2.624 1.00 84.81 104 PHE A O 1
ATOM 805 N N . LYS A 1 105 ? -1.214 14.515 -4.643 1.00 85.12 105 LYS A N 1
ATOM 806 C CA . LYS A 1 105 ? -2.083 15.641 -4.259 1.00 85.12 105 LYS A CA 1
ATOM 807 C C . LYS A 1 105 ? -3.057 15.244 -3.156 1.00 85.12 105 LYS A C 1
ATOM 809 O O . LYS A 1 105 ? -3.295 16.013 -2.221 1.00 85.12 105 LYS A O 1
ATOM 814 N N . ASN A 1 106 ? -3.555 14.014 -3.241 1.00 85.94 106 ASN A N 1
ATOM 815 C CA . ASN A 1 106 ? -4.421 13.411 -2.229 1.00 85.94 106 ASN A CA 1
ATOM 816 C C . ASN A 1 106 ? -3.636 12.816 -1.050 1.00 85.94 106 ASN A C 1
ATOM 818 O O . ASN A 1 106 ? -4.235 12.372 -0.076 1.00 85.94 106 ASN A O 1
ATOM 822 N N . GLY A 1 107 ? -2.304 12.895 -1.093 1.00 91.62 107 GLY A N 1
ATOM 823 C CA . GLY A 1 107 ? -1.404 12.429 -0.054 1.00 91.62 107 GLY A CA 1
ATOM 824 C C . GLY A 1 107 ? -1.109 10.937 -0.130 1.00 91.62 107 GLY A C 1
ATOM 825 O O . GLY A 1 107 ? -1.515 10.211 -1.042 1.00 91.62 107 GLY A O 1
ATOM 826 N N . THR A 1 108 ? -0.370 10.498 0.875 1.00 94.00 108 THR A N 1
ATOM 827 C CA . THR A 1 108 ? 0.081 9.124 1.041 1.00 94.00 108 THR A CA 1
ATOM 828 C C . THR A 1 108 ? -0.285 8.634 2.431 1.00 94.00 108 THR A C 1
ATOM 830 O O . THR A 1 108 ? -0.523 9.427 3.343 1.00 94.00 108 THR A O 1
ATOM 833 N N . VAL A 1 109 ? -0.304 7.320 2.593 1.00 95.12 109 VAL A N 1
ATOM 834 C CA . VAL A 1 109 ? -0.335 6.663 3.893 1.00 95.12 109 VAL A CA 1
ATOM 835 C C . VAL A 1 109 ? 0.888 5.773 4.021 1.00 95.12 109 VAL A C 1
ATOM 837 O O . VAL A 1 109 ? 1.223 5.019 3.106 1.00 95.12 109 VAL A O 1
ATOM 840 N N . THR A 1 110 ? 1.558 5.871 5.157 1.00 95.06 110 THR A N 1
ATOM 841 C CA . THR A 1 110 ? 2.737 5.079 5.482 1.00 95.06 110 THR A CA 1
ATOM 842 C C . THR A 1 110 ? 2.370 4.055 6.542 1.00 95.06 110 THR A C 1
ATOM 844 O O . THR A 1 110 ? 1.847 4.398 7.600 1.00 95.06 110 THR A O 1
ATOM 847 N N . ILE A 1 111 ? 2.641 2.784 6.263 1.00 95.56 111 ILE A N 1
ATOM 848 C CA . ILE A 1 111 ? 2.528 1.698 7.232 1.00 95.56 111 ILE A CA 1
ATOM 849 C C . ILE A 1 111 ? 3.915 1.459 7.820 1.00 95.56 111 ILE A C 1
ATOM 851 O O . ILE A 1 111 ? 4.852 1.105 7.096 1.00 95.56 111 ILE A O 1
ATOM 855 N N . GLN A 1 112 ? 4.037 1.691 9.125 1.00 94.06 112 GLN A N 1
ATOM 856 C CA . GLN A 1 112 ? 5.273 1.456 9.869 1.00 94.06 112 GLN A CA 1
ATOM 857 C C . GLN A 1 112 ? 5.557 -0.053 9.993 1.00 94.06 112 GLN A C 1
ATOM 859 O O . GLN A 1 112 ? 4.597 -0.835 10.004 1.00 94.06 112 GLN A O 1
ATOM 864 N N . PRO A 1 113 ? 6.828 -0.485 10.102 1.00 92.56 113 PRO A N 1
ATOM 865 C CA . PRO A 1 113 ? 7.192 -1.902 10.156 1.00 92.56 113 PRO A CA 1
ATOM 866 C C . PRO A 1 113 ? 6.433 -2.689 11.232 1.00 92.56 113 PRO A C 1
ATOM 868 O O . PRO A 1 113 ? 5.912 -3.768 10.959 1.00 92.56 113 PRO A O 1
ATOM 871 N N . GLU A 1 114 ? 6.271 -2.114 12.425 1.00 92.69 114 GLU A N 1
ATOM 872 C CA . GLU A 1 114 ? 5.540 -2.706 13.552 1.00 92.69 114 GLU A CA 1
ATOM 873 C C . GLU A 1 114 ? 4.044 -2.935 13.275 1.00 92.69 114 GLU A C 1
ATOM 875 O O . GLU A 1 114 ? 3.404 -3.757 13.929 1.00 92.69 114 GLU A O 1
ATOM 880 N N . ASN A 1 115 ? 3.485 -2.236 12.285 1.00 94.88 115 ASN A N 1
ATOM 881 C CA . ASN A 1 115 ? 2.085 -2.327 11.892 1.00 94.88 115 ASN A CA 1
ATOM 882 C C . ASN A 1 115 ? 1.863 -3.207 10.653 1.00 94.88 115 ASN A C 1
ATOM 884 O O . ASN A 1 115 ? 0.706 -3.453 10.295 1.00 94.88 115 ASN A O 1
ATOM 888 N N . LEU A 1 116 ? 2.920 -3.706 9.998 1.00 93.69 116 LEU A N 1
ATOM 889 C CA . LEU A 1 116 ? 2.790 -4.484 8.762 1.00 93.69 116 LEU A CA 1
ATOM 890 C C . LEU A 1 116 ? 2.079 -5.824 8.967 1.00 93.69 116 LEU A C 1
ATOM 892 O O . LEU A 1 116 ? 1.281 -6.222 8.119 1.00 93.69 116 LEU A O 1
ATOM 896 N N . ASP A 1 117 ? 2.293 -6.495 10.098 1.00 94.25 117 ASP A N 1
ATOM 897 C CA . ASP A 1 117 ? 1.587 -7.744 10.410 1.00 94.25 117 ASP A CA 1
ATOM 898 C C . ASP A 1 117 ? 0.075 -7.519 10.535 1.00 94.25 117 ASP A C 1
ATOM 900 O O . ASP A 1 117 ? -0.733 -8.294 10.012 1.00 94.25 117 ASP A O 1
ATOM 904 N N . ILE A 1 118 ? -0.321 -6.420 11.186 1.00 95.06 118 ILE A N 1
ATOM 905 C CA . ILE A 1 118 ? -1.727 -6.025 11.304 1.00 95.06 118 ILE A CA 1
ATOM 906 C C . ILE A 1 118 ? -2.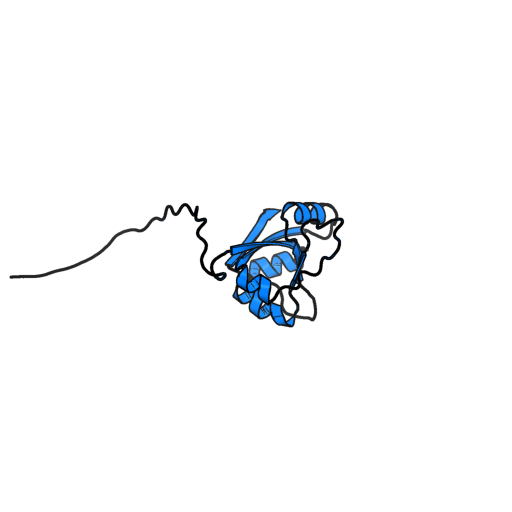264 -5.641 9.926 1.00 95.06 118 ILE A C 1
ATOM 908 O O . ILE A 1 118 ? -3.330 -6.113 9.538 1.00 95.06 118 ILE A O 1
ATOM 912 N N . PHE A 1 119 ? -1.527 -4.834 9.167 1.00 96.25 119 PHE A N 1
ATOM 913 C CA . PHE A 1 119 ? -1.912 -4.434 7.818 1.00 96.25 119 PHE A CA 1
ATOM 914 C C . PHE A 1 119 ? -2.193 -5.653 6.934 1.00 96.25 119 PHE A C 1
ATOM 916 O O . PHE A 1 119 ? -3.322 -5.822 6.476 1.00 96.25 119 PHE A O 1
ATOM 923 N N . ASN A 1 120 ? -1.221 -6.561 6.804 1.00 95.69 120 ASN A N 1
ATOM 924 C CA . ASN A 1 120 ? -1.325 -7.785 6.010 1.00 95.69 120 ASN A CA 1
ATOM 925 C C . ASN A 1 120 ? -2.494 -8.679 6.437 1.00 95.69 120 ASN A C 1
ATOM 927 O O . ASN A 1 120 ? -3.153 -9.281 5.593 1.00 95.69 120 ASN A O 1
ATOM 931 N N . LYS A 1 121 ? -2.785 -8.760 7.741 1.00 96.25 121 LYS A N 1
ATOM 932 C CA . LYS A 1 121 ? -3.922 -9.531 8.263 1.00 96.25 121 LYS A CA 1
ATOM 933 C C . LYS A 1 121 ? -5.277 -8.988 7.794 1.00 96.25 121 LYS A C 1
ATOM 935 O O . LYS A 1 121 ? -6.230 -9.760 7.685 1.00 96.25 121 LYS A O 1
ATOM 940 N N . TYR A 1 122 ? -5.387 -7.680 7.571 1.00 96.19 122 TYR A N 1
ATOM 941 C CA . TYR A 1 122 ? -6.648 -7.015 7.232 1.00 96.19 122 TYR A CA 1
ATOM 942 C C . TYR A 1 122 ? -6.804 -6.668 5.749 1.00 96.19 122 TYR A C 1
ATOM 944 O O . TYR A 1 122 ? -7.881 -6.196 5.368 1.00 96.19 122 TYR A O 1
ATOM 952 N N . ILE A 1 123 ? -5.795 -6.944 4.917 1.00 96.00 123 ILE A N 1
ATOM 953 C CA . ILE A 1 123 ? -5.927 -6.894 3.459 1.00 96.00 123 ILE A CA 1
ATOM 954 C C . ILE A 1 123 ? -7.091 -7.795 3.037 1.00 96.00 123 ILE A C 1
ATOM 956 O O . ILE A 1 123 ? -7.194 -8.953 3.444 1.00 96.00 123 ILE A O 1
ATOM 960 N N . LYS A 1 124 ? -7.997 -7.236 2.237 1.00 95.88 124 LYS A N 1
ATOM 961 C CA . LYS A 1 124 ? -9.124 -7.960 1.640 1.00 95.88 124 LYS A CA 1
ATOM 962 C C . LYS A 1 124 ? -8.805 -8.429 0.238 1.00 95.88 124 LYS A C 1
ATOM 964 O O . LYS A 1 124 ? -9.233 -9.508 -0.148 1.00 95.88 124 LYS A O 1
ATOM 969 N N . GLU A 1 125 ? -8.068 -7.612 -0.500 1.00 95.50 125 GLU A N 1
ATOM 970 C CA . GLU A 1 125 ? -7.748 -7.870 -1.893 1.00 95.50 125 GLU A CA 1
ATOM 971 C C . GLU A 1 125 ? -6.492 -7.097 -2.293 1.00 95.50 125 GLU A C 1
ATOM 973 O O . GLU A 1 125 ? -6.260 -5.987 -1.800 1.00 95.50 125 GLU A O 1
ATOM 978 N N . ILE A 1 126 ? -5.710 -7.684 -3.199 1.00 96.19 126 ILE A N 1
ATOM 979 C CA . ILE A 1 126 ? -4.615 -7.020 -3.904 1.00 96.19 126 ILE A CA 1
ATOM 980 C C . ILE A 1 126 ? -4.851 -7.234 -5.397 1.00 96.19 126 ILE A C 1
ATOM 982 O O . ILE A 1 126 ? -4.955 -8.374 -5.845 1.00 96.19 126 ILE A O 1
ATOM 986 N N . LEU A 1 127 ? -4.939 -6.146 -6.157 1.00 95.19 127 LEU A N 1
ATOM 987 C CA . LEU A 1 127 ? -5.173 -6.157 -7.599 1.00 95.19 127 LEU A CA 1
ATOM 988 C C . LEU A 1 127 ? -4.000 -5.501 -8.321 1.00 95.19 127 LEU A C 1
ATOM 990 O O . LEU A 1 127 ? -3.541 -4.434 -7.924 1.00 95.19 127 LEU A O 1
ATOM 994 N N . HIS A 1 128 ? -3.542 -6.108 -9.410 1.00 94.75 128 HIS A N 1
ATOM 995 C CA . HIS A 1 128 ? -2.629 -5.461 -10.352 1.00 94.75 128 HIS A CA 1
ATOM 996 C C . HIS A 1 128 ? -3.444 -4.587 -11.314 1.00 94.75 128 HIS A C 1
ATOM 998 O O . HIS A 1 128 ? -4.370 -5.087 -11.949 1.00 94.75 128 HIS A O 1
ATOM 1004 N N . ILE A 1 129 ? -3.145 -3.283 -11.383 1.00 93.00 129 ILE A N 1
ATOM 1005 C CA . ILE A 1 129 ? -3.979 -2.301 -12.110 1.00 93.00 129 ILE A CA 1
ATOM 1006 C C . ILE A 1 129 ? -3.250 -1.509 -13.205 1.00 93.00 129 ILE A C 1
ATOM 1008 O O . ILE A 1 129 ? -3.910 -0.773 -13.940 1.00 93.00 129 ILE A O 1
ATOM 1012 N N . TYR A 1 130 ? -1.922 -1.608 -13.268 1.00 85.50 130 TYR A N 1
ATOM 1013 C CA . TYR A 1 130 ? -1.045 -0.989 -14.266 1.00 85.50 130 TYR A CA 1
ATOM 1014 C C . TYR A 1 130 ? 0.224 -1.823 -14.364 1.00 85.50 130 TYR A C 1
ATOM 1016 O O . TYR A 1 130 ? 0.829 -2.061 -13.290 1.00 85.50 130 TYR A O 1
#

pLDDT: mean 81.36, std 21.09, range [32.09, 97.56]

Radius of gyration: 19.37 Å; Cα contacts (8 Å, |Δi|>4): 209; chains: 1; bounding box: 62×58×29 Å

Solvent-accessible surface area (backbone atoms only — not comparable to full-atom values): 7855 Å² total; per-residue (Å²): 135,83,92,81,90,85,92,86,88,80,88,82,86,81,81,83,86,84,76,94,72,92,80,77,69,65,80,51,70,39,67,37,21,36,59,29,31,64,70,57,44,54,48,27,71,74,66,73,35,75,86,70,84,67,85,64,65,50,67,27,27,56,36,65,65,42,33,50,56,49,30,76,74,35,91,70,36,67,36,30,36,40,37,34,28,34,42,50,56,47,69,73,51,41,43,66,71,71,53,63,61,89,63,26,76,79,20,28,37,32,34,44,48,90,34,37,68,60,49,47,72,50,52,76,46,77,40,84,78,84

Foldseek 3Di:
DDDDDDDDDDDDDDDDDDDDDDDDQFPDKAKWKAQDAPVQVVVCVVPVAGDLPDFDKDKTASDDVLRVVVLVVDVRGDFMKIWIFRPSLQVVQWDQPFDPCVSRVVGMTIGGSVCRVVVSVGTPDIDTDD

Sequence (130 aa):
MKSEANIDSSWESGIIFDRDTEGAGDGLITSIYRGVGPNEFYSVVVSGKFDTTGMEVKQFGLDKQDTINFAERYPNIAAVLEVKIPKGVLNKIGDFTKVDTTIFKNGTVTIQPENLDIFNKYIKEILHIY

Mean predicted aligned error: 10.55 Å